Protein AF-A0A1E7JBV7-F1 (afdb_monomer)

Radius of gyration: 14.24 Å; Cα contacts (8 Å, |Δi|>4): 53; chains: 1; bounding box: 44×31×35 Å

Mean predicted aligned error: 5.68 Å

Structure (mmCIF, N/CA/C/O backbone):
data_AF-A0A1E7JBV7-F1
#
_entry.id   AF-A0A1E7JBV7-F1
#
loop_
_atom_site.group_PDB
_atom_site.id
_atom_site.type_symbol
_atom_site.label_atom_id
_atom_site.label_alt_id
_atom_site.label_comp_id
_atom_site.label_asym_id
_atom_site.label_entity_id
_atom_site.label_seq_id
_atom_site.pdbx_PDB_ins_code
_atom_site.Cartn_x
_atom_site.Cartn_y
_atom_site.Cartn_z
_atom_site.occupancy
_atom_site.B_iso_or_equiv
_atom_site.auth_seq_id
_atom_site.auth_comp_id
_atom_site.auth_asym_id
_atom_site.auth_atom_id
_atom_site.pdbx_PDB_model_num
ATOM 1 N N . MET A 1 1 ? -1.246 11.458 16.950 1.00 51.97 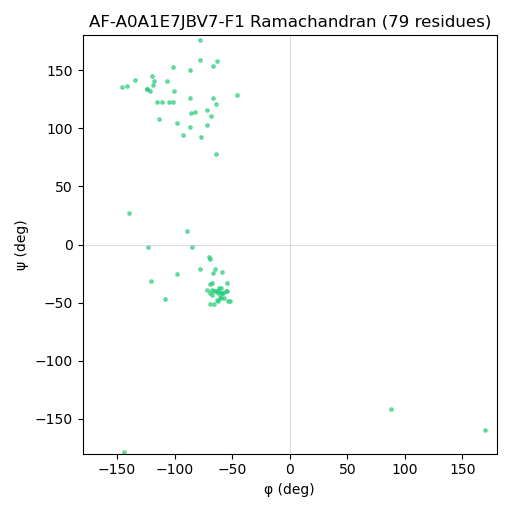1 MET A N 1
ATOM 2 C CA . MET A 1 1 ? -0.916 10.407 15.961 1.00 51.97 1 MET A CA 1
ATOM 3 C C . MET A 1 1 ? -2.182 9.593 15.737 1.00 51.97 1 MET A C 1
ATOM 5 O O . MET A 1 1 ? -2.707 9.084 16.716 1.00 51.97 1 MET A O 1
ATOM 9 N N . ASN A 1 2 ? -2.739 9.566 14.521 1.00 74.69 2 ASN A N 1
ATOM 10 C CA . ASN A 1 2 ? -3.999 8.860 14.258 1.00 74.69 2 ASN A CA 1
ATOM 11 C C . ASN A 1 2 ? -3.741 7.336 14.309 1.00 74.69 2 ASN A C 1
ATOM 13 O O . ASN A 1 2 ? -2.940 6.804 13.531 1.00 74.69 2 ASN A O 1
ATOM 17 N N . VAL A 1 3 ? -4.358 6.662 15.284 1.00 84.12 3 VAL A N 1
ATOM 18 C CA . VAL A 1 3 ? -4.169 5.229 15.568 1.00 84.12 3 VAL A CA 1
ATOM 19 C C . VAL A 1 3 ? -4.605 4.378 14.375 1.00 84.12 3 VAL A C 1
ATOM 21 O O . VAL A 1 3 ? -3.889 3.450 13.997 1.00 84.12 3 VAL A O 1
ATOM 24 N N . LEU A 1 4 ? -5.711 4.749 13.727 1.00 90.69 4 LEU A N 1
ATOM 25 C CA . LEU A 1 4 ? -6.275 4.041 12.582 1.00 90.69 4 LEU A CA 1
ATOM 26 C C . LEU A 1 4 ? -5.343 4.097 11.372 1.00 90.69 4 LEU A C 1
ATOM 28 O O . LEU A 1 4 ? -4.917 3.062 10.858 1.00 90.69 4 LEU A O 1
ATOM 32 N N . ARG A 1 5 ? -4.888 5.300 11.010 1.00 90.88 5 ARG A N 1
ATOM 33 C CA . ARG A 1 5 ? -3.888 5.482 9.951 1.00 90.88 5 ARG A CA 1
ATOM 34 C C . ARG A 1 5 ? -2.631 4.650 10.198 1.00 90.88 5 ARG A C 1
ATOM 36 O O . ARG A 1 5 ? -2.064 4.096 9.262 1.00 90.88 5 ARG A O 1
ATOM 43 N N . THR A 1 6 ? -2.178 4.576 11.449 1.00 93.62 6 THR A N 1
ATOM 44 C CA . THR A 1 6 ? -0.993 3.793 11.833 1.00 93.62 6 THR A CA 1
ATOM 45 C C . THR A 1 6 ? -1.237 2.289 11.687 1.00 93.62 6 THR A C 1
ATOM 47 O O . THR A 1 6 ? -0.313 1.555 11.340 1.00 93.62 6 THR A O 1
ATOM 50 N N . LYS A 1 7 ? -2.468 1.823 11.912 1.00 95.19 7 LYS A N 1
ATOM 51 C CA . LYS A 1 7 ? -2.867 0.430 11.692 1.00 95.19 7 LYS A CA 1
ATOM 52 C C . LYS A 1 7 ? -2.889 0.093 10.197 1.00 95.19 7 LYS A C 1
ATOM 54 O O . LYS A 1 7 ? -2.176 -0.821 9.802 1.00 95.19 7 LYS A O 1
ATOM 59 N N . ILE A 1 8 ? -3.571 0.898 9.374 1.00 96.00 8 ILE A N 1
ATOM 60 C CA . ILE A 1 8 ? -3.600 0.762 7.900 1.00 96.00 8 ILE A CA 1
ATOM 61 C C . ILE A 1 8 ? -2.176 0.729 7.338 1.00 96.00 8 ILE A C 1
ATOM 63 O O . ILE A 1 8 ? -1.795 -0.158 6.582 1.00 96.00 8 ILE A O 1
ATOM 67 N N . ALA A 1 9 ? -1.364 1.686 7.777 1.00 95.75 9 ALA A N 1
ATOM 68 C CA . ALA A 1 9 ? 0.043 1.803 7.450 1.00 95.75 9 ALA A CA 1
ATOM 69 C C . ALA A 1 9 ? 0.851 0.526 7.691 1.00 95.75 9 ALA A C 1
ATOM 71 O O . ALA A 1 9 ? 1.641 0.147 6.834 1.00 95.75 9 ALA A O 1
ATOM 72 N N . LYS A 1 10 ? 0.700 -0.082 8.872 1.00 96.25 10 LYS A N 1
ATOM 73 C CA . LYS A 1 10 ? 1.396 -1.321 9.229 1.00 96.25 10 LYS A CA 1
ATOM 74 C C . LYS A 1 10 ? 0.895 -2.482 8.380 1.00 96.25 10 LYS A C 1
ATOM 76 O O . LYS A 1 10 ? 1.706 -3.220 7.849 1.00 96.25 10 LYS A O 1
ATOM 81 N N . THR A 1 11 ? -0.419 -2.577 8.184 1.00 96.94 11 THR A N 1
ATOM 82 C CA . THR A 1 11 ? -1.013 -3.604 7.327 1.00 96.94 11 THR A CA 1
ATOM 83 C C . THR A 1 11 ? -0.500 -3.523 5.894 1.00 96.94 11 THR A C 1
ATOM 85 O O . THR A 1 11 ? -0.193 -4.559 5.333 1.00 96.94 11 THR A O 1
ATOM 88 N N . LEU A 1 12 ? -0.359 -2.331 5.307 1.00 96.81 12 LEU A N 1
ATOM 89 C CA . LEU A 1 12 ? 0.173 -2.179 3.946 1.00 96.81 12 LEU A CA 1
ATOM 90 C C . LEU A 1 12 ? 1.670 -2.517 3.852 1.00 96.81 12 LEU A C 1
ATOM 92 O O . LEU A 1 12 ? 2.095 -3.076 2.847 1.00 96.81 12 LEU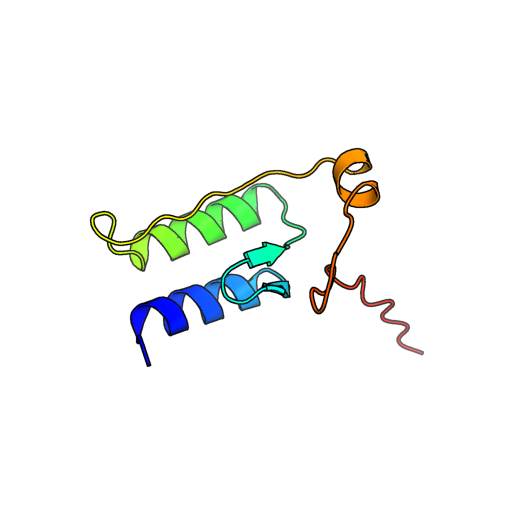 A O 1
ATOM 96 N N . LEU A 1 13 ? 2.451 -2.234 4.901 1.00 95.75 13 LEU A N 1
ATOM 97 C CA . LEU A 1 13 ? 3.876 -2.591 4.962 1.00 95.75 13 LEU A CA 1
ATOM 98 C C . LEU A 1 13 ? 4.119 -4.107 5.008 1.00 95.75 13 LEU A C 1
ATOM 100 O O . LEU A 1 13 ? 5.168 -4.558 4.567 1.00 95.75 13 LEU A O 1
ATOM 104 N N . ASP A 1 14 ? 3.156 -4.905 5.479 1.00 95.62 14 ASP A N 1
ATOM 105 C CA . ASP A 1 14 ? 3.260 -6.372 5.429 1.00 95.62 14 ASP A CA 1
ATOM 106 C C . ASP A 1 14 ? 3.159 -6.929 3.991 1.00 95.62 14 ASP A C 1
ATOM 108 O O . ASP A 1 14 ? 3.397 -8.116 3.771 1.00 95.62 14 ASP A O 1
ATOM 112 N N . PHE A 1 15 ? 2.752 -6.103 3.019 1.00 95.44 15 PHE A N 1
ATOM 113 C CA . PHE A 1 15 ? 2.495 -6.501 1.630 1.00 95.44 15 PHE A CA 1
ATOM 114 C C . PHE A 1 15 ? 3.326 -5.705 0.612 1.00 95.44 15 PHE A C 1
ATOM 116 O O . PHE A 1 15 ? 3.222 -5.959 -0.585 1.00 95.44 15 PHE A O 1
ATOM 123 N N . GLY A 1 16 ? 4.133 -4.732 1.032 1.00 93.12 16 GLY A N 1
ATOM 124 C CA . GLY A 1 16 ? 4.973 -3.960 0.121 1.00 93.12 16 GLY A CA 1
ATOM 125 C C . GLY A 1 16 ? 5.622 -2.749 0.771 1.00 93.12 16 GLY A C 1
ATOM 126 O O . GLY A 1 16 ? 5.736 -2.653 1.992 1.00 93.12 16 GLY A O 1
ATOM 127 N N . ASP A 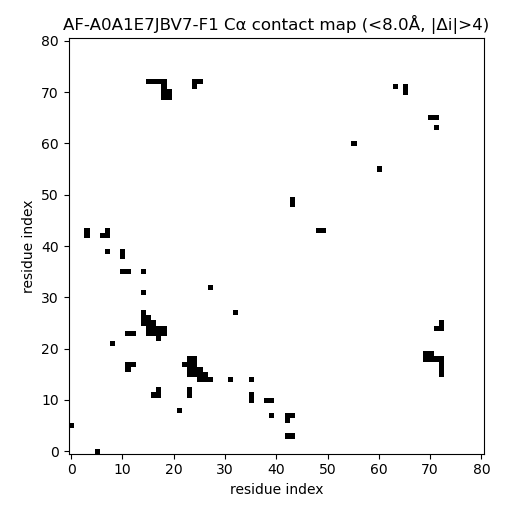1 17 ? 6.026 -1.800 -0.064 1.00 92.88 17 ASP A N 1
ATOM 128 C CA . ASP A 1 17 ? 6.854 -0.675 0.332 1.00 92.88 17 ASP A CA 1
ATOM 129 C C . ASP A 1 17 ? 6.074 0.628 0.393 1.00 92.88 17 ASP A C 1
ATOM 131 O O . ASP A 1 17 ? 5.245 0.953 -0.458 1.00 92.88 17 ASP A O 1
ATOM 135 N N . ARG A 1 18 ? 6.388 1.441 1.401 1.00 93.38 18 ARG A N 1
ATOM 136 C CA . ARG A 1 18 ? 5.867 2.802 1.488 1.00 93.38 18 ARG A CA 1
ATOM 137 C C . ARG A 1 18 ? 6.703 3.748 0.624 1.00 93.38 18 ARG A C 1
ATOM 139 O O . ARG A 1 18 ? 7.831 4.082 0.985 1.00 93.38 18 ARG A O 1
ATOM 146 N N . VAL A 1 19 ? 6.089 4.281 -0.428 1.00 92.62 19 VAL A N 1
ATOM 147 C CA . VAL A 1 19 ? 6.724 5.204 -1.385 1.00 92.62 19 VAL A CA 1
ATOM 148 C C . VAL A 1 19 ? 6.431 6.682 -1.104 1.00 92.62 19 VAL A C 1
ATOM 150 O O . VAL A 1 19 ? 7.244 7.552 -1.421 1.00 92.62 19 VAL A O 1
ATOM 153 N N . GLN A 1 20 ? 5.311 6.984 -0.434 1.00 92.50 20 GLN A N 1
ATOM 154 C CA . GLN A 1 20 ? 4.985 8.314 0.105 1.00 92.50 20 GLN A CA 1
ATOM 155 C C . GLN A 1 20 ? 4.241 8.204 1.445 1.00 92.50 20 GLN A C 1
ATOM 157 O O . GLN A 1 20 ? 3.989 7.119 1.955 1.00 92.50 20 GLN A O 1
ATOM 162 N N . TYR A 1 21 ? 3.844 9.334 2.038 1.00 91.75 21 TYR A N 1
ATOM 163 C CA . TYR A 1 21 ? 3.220 9.364 3.367 1.00 91.75 21 TYR A CA 1
ATOM 164 C C . TYR A 1 21 ? 1.974 8.458 3.506 1.00 91.75 21 TYR A C 1
ATOM 166 O O . TYR A 1 21 ? 1.733 7.903 4.583 1.00 91.75 21 TYR A O 1
ATOM 174 N N . SER A 1 22 ? 1.193 8.301 2.436 1.00 93.56 22 SER A N 1
ATOM 175 C CA . SER A 1 22 ? 0.009 7.429 2.354 1.00 93.56 22 SER A CA 1
ATOM 176 C C . SER A 1 22 ? -0.087 6.691 1.013 1.00 93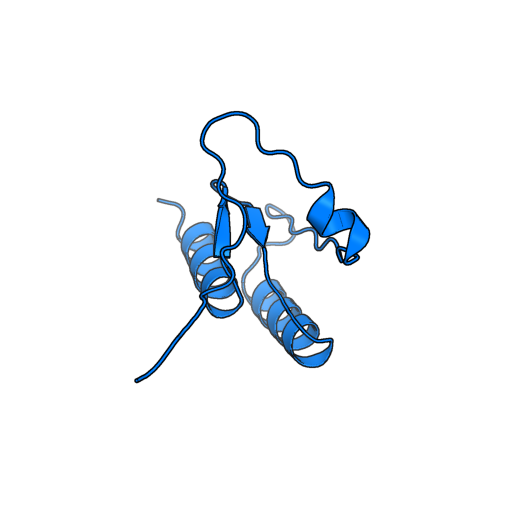.56 22 SER A C 1
ATOM 178 O O . SER A 1 22 ? -1.187 6.372 0.575 1.00 93.56 22 SER A O 1
ATOM 180 N N . VAL A 1 23 ? 1.049 6.447 0.352 1.00 94.94 23 VAL A N 1
ATOM 181 C CA . VAL A 1 23 ? 1.108 5.694 -0.912 1.00 94.94 23 VAL A CA 1
ATOM 182 C C . VAL A 1 23 ? 2.071 4.532 -0.738 1.00 94.94 23 VAL A C 1
ATOM 184 O O . VAL A 1 23 ? 3.154 4.703 -0.168 1.00 94.94 23 VAL A O 1
ATOM 187 N N . PHE A 1 24 ? 1.636 3.362 -1.193 1.00 95.69 24 PHE A N 1
ATOM 188 C CA . PHE A 1 24 ? 2.330 2.094 -1.042 1.00 95.69 24 PHE A CA 1
ATOM 189 C C . PHE A 1 24 ? 2.319 1.359 -2.379 1.00 95.69 24 PHE A C 1
ATOM 191 O O . PHE A 1 24 ? 1.317 1.408 -3.095 1.00 95.69 24 PHE A O 1
ATOM 198 N N . GLU A 1 25 ? 3.423 0.695 -2.690 1.00 95.00 25 GLU A N 1
ATOM 199 C CA . GLU A 1 25 ? 3.604 -0.124 -3.886 1.00 95.00 25 GLU A CA 1
ATOM 200 C C . GLU A 1 25 ? 3.881 -1.567 -3.467 1.00 95.00 25 GLU A C 1
ATOM 202 O O . GLU A 1 25 ? 4.622 -1.819 -2.517 1.00 95.00 25 GLU A O 1
ATOM 207 N N . SER A 1 26 ? 3.260 -2.518 -4.162 1.00 93.62 26 SER A N 1
ATOM 208 C CA . SER A 1 26 ? 3.307 -3.934 -3.803 1.00 93.62 26 SER A CA 1
ATOM 209 C C . SER A 1 26 ? 3.288 -4.806 -5.054 1.00 93.62 26 SER A C 1
ATOM 211 O O . SER A 1 26 ? 2.454 -4.605 -5.939 1.00 93.62 26 SER A O 1
ATOM 213 N N . LYS A 1 27 ? 4.144 -5.833 -5.096 1.00 92.62 27 LYS A N 1
ATOM 214 C CA . LYS A 1 27 ? 4.090 -6.906 -6.101 1.00 92.62 27 LYS A CA 1
ATOM 215 C C . LYS A 1 27 ? 3.255 -8.059 -5.547 1.00 92.62 27 LYS A C 1
ATOM 217 O O . LYS A 1 27 ? 3.762 -8.893 -4.803 1.00 92.62 27 LYS A O 1
ATOM 222 N N . LEU A 1 28 ? 1.963 -8.073 -5.869 1.00 94.44 28 LEU A N 1
ATOM 223 C CA . LEU A 1 28 ? 1.005 -9.057 -5.354 1.00 94.44 28 LEU A CA 1
ATOM 224 C C . LEU A 1 28 ? 0.406 -9.881 -6.488 1.00 94.44 28 LEU A C 1
ATOM 226 O O . LEU A 1 28 ? 0.050 -9.346 -7.537 1.00 94.44 28 LEU A O 1
ATOM 230 N N . ASP A 1 29 ? 0.226 -11.175 -6.239 1.00 94.75 29 ASP A N 1
ATOM 231 C CA . ASP A 1 29 ? -0.713 -11.973 -7.017 1.00 94.75 29 ASP A CA 1
ATOM 232 C C . ASP A 1 29 ? -2.163 -11.705 -6.567 1.00 94.75 29 ASP A C 1
ATOM 234 O O . ASP A 1 29 ? -2.430 -10.967 -5.611 1.00 94.75 29 ASP A O 1
ATOM 238 N N . LYS A 1 30 ? -3.123 -12.325 -7.261 1.00 94.75 30 LYS A N 1
ATOM 239 C CA . LYS A 1 30 ? -4.551 -12.164 -6.963 1.00 94.75 30 LYS A CA 1
ATOM 240 C C . LYS A 1 30 ? -4.901 -12.568 -5.525 1.00 94.75 30 LYS A C 1
ATOM 242 O O . LYS A 1 30 ? -5.656 -11.862 -4.868 1.00 94.75 30 LYS A O 1
ATOM 247 N N . ASN A 1 31 ? -4.341 -13.669 -5.026 1.00 97.25 31 ASN A N 1
ATOM 248 C CA . ASN A 1 31 ? -4.680 -14.198 -3.705 1.00 97.25 31 ASN A CA 1
ATOM 249 C C 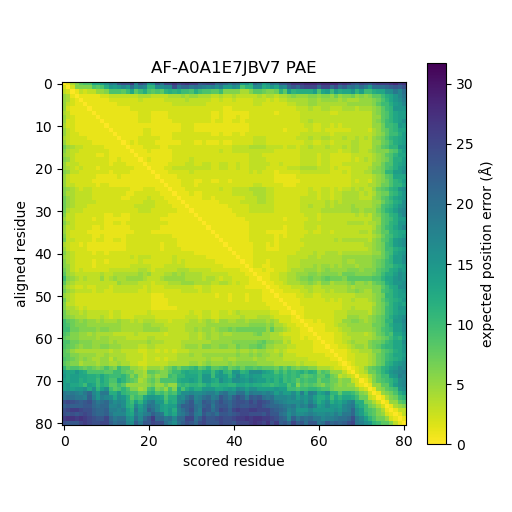. ASN A 1 31 ? -4.170 -13.279 -2.587 1.00 97.25 31 ASN A C 1
ATOM 251 O O . ASN A 1 31 ? -4.870 -13.037 -1.602 1.00 97.25 31 ASN A O 1
ATOM 255 N N . LEU A 1 32 ? -2.951 -12.755 -2.733 1.00 97.06 32 LEU A N 1
ATOM 256 C CA . LEU A 1 32 ? -2.376 -11.799 -1.794 1.00 97.06 32 LEU A CA 1
ATOM 257 C C . LEU A 1 32 ? -3.116 -10.463 -1.825 1.00 97.06 32 LEU A C 1
ATOM 259 O O . LEU A 1 32 ? -3.349 -9.885 -0.762 1.00 97.06 32 LEU A O 1
ATOM 263 N N . LEU A 1 33 ? -3.526 -10.002 -3.010 1.00 97.06 33 LEU A N 1
ATOM 264 C CA . LEU A 1 33 ? -4.348 -8.804 -3.146 1.00 97.06 33 LEU A CA 1
ATOM 265 C C . LEU A 1 33 ? -5.705 -8.973 -2.450 1.00 97.06 33 LEU A C 1
ATOM 267 O O . LEU A 1 33 ? -6.078 -8.123 -1.643 1.00 97.06 33 LEU A O 1
ATOM 271 N N . ASP A 1 34 ? -6.410 -10.078 -2.699 1.00 97.62 34 ASP A N 1
ATOM 272 C CA . ASP A 1 34 ? -7.709 -10.355 -2.076 1.00 97.62 34 ASP A CA 1
ATOM 273 C C . ASP A 1 34 ? -7.576 -10.399 -0.540 1.00 97.62 34 ASP A C 1
ATOM 275 O O . ASP A 1 34 ? -8.366 -9.793 0.188 1.00 97.62 34 ASP A O 1
ATOM 279 N N . LYS A 1 35 ? -6.506 -11.023 -0.026 1.00 97.94 35 LYS A N 1
ATOM 280 C CA . LYS A 1 35 ? -6.189 -11.044 1.411 1.00 97.94 35 LYS A CA 1
ATOM 281 C C . LYS A 1 35 ? -5.911 -9.650 1.980 1.00 97.94 35 LYS A C 1
ATOM 283 O O . LYS A 1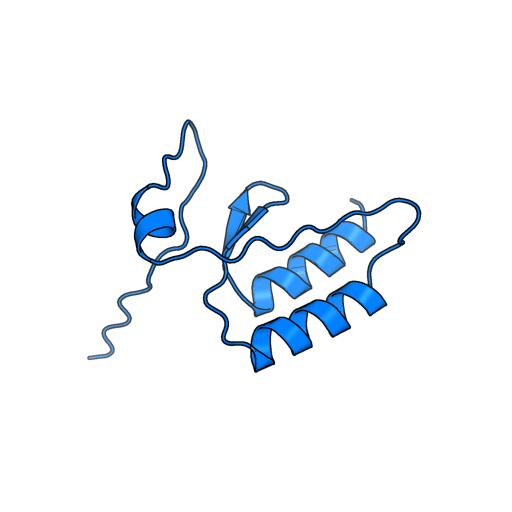 35 ? -6.339 -9.359 3.098 1.00 97.94 35 LYS A O 1
ATOM 288 N N . LEU A 1 36 ? -5.172 -8.808 1.258 1.00 97.75 36 LEU A N 1
ATOM 289 C CA . LEU A 1 36 ? -4.897 -7.433 1.673 1.00 97.75 36 LEU A CA 1
ATOM 290 C C . LEU A 1 36 ? -6.194 -6.622 1.753 1.00 97.75 36 LEU A C 1
ATOM 292 O O . LEU A 1 36 ? -6.437 -5.963 2.761 1.00 97.75 36 LEU A O 1
ATOM 296 N N . VAL A 1 37 ? -7.042 -6.703 0.726 1.00 97.06 37 VAL A N 1
ATOM 297 C CA . VAL A 1 37 ? -8.314 -5.970 0.672 1.00 97.06 37 VAL A CA 1
ATOM 298 C C . VAL A 1 37 ? -9.223 -6.361 1.836 1.00 97.06 37 VAL A C 1
ATOM 300 O O . VAL A 1 37 ? -9.726 -5.473 2.522 1.00 97.06 37 VAL A O 1
ATOM 303 N N . LEU A 1 38 ? -9.364 -7.659 2.129 1.00 97.50 38 LEU A N 1
ATOM 304 C CA . LEU A 1 38 ? -10.151 -8.127 3.277 1.00 97.50 38 LEU A CA 1
ATOM 305 C C . LEU A 1 38 ? -9.646 -7.536 4.601 1.00 97.50 38 LEU A C 1
ATOM 307 O O . LEU A 1 38 ? -10.436 -7.008 5.378 1.00 97.50 38 LEU A O 1
ATOM 311 N N . LYS A 1 39 ? -8.326 -7.542 4.829 1.00 97.12 39 LYS A N 1
ATOM 312 C CA . LYS A 1 39 ? -7.733 -6.933 6.031 1.00 97.12 39 LYS A CA 1
ATOM 313 C C . LYS A 1 39 ? -7.995 -5.431 6.123 1.00 97.12 39 LYS A C 1
ATOM 315 O O . LYS A 1 39 ? -8.154 -4.916 7.223 1.00 97.12 39 LYS A O 1
ATOM 320 N N . LEU A 1 40 ? -7.973 -4.714 5.000 1.00 96.81 40 LEU A N 1
ATOM 321 C CA . LEU A 1 40 ? -8.186 -3.267 4.988 1.00 96.81 40 LEU A CA 1
ATOM 322 C C . LEU A 1 40 ? -9.645 -2.906 5.280 1.00 96.81 40 LEU A C 1
ATOM 324 O O . LEU A 1 40 ? -9.872 -1.972 6.043 1.00 96.81 40 LEU A O 1
ATOM 328 N N . ILE A 1 41 ? -10.606 -3.668 4.749 1.00 96.06 41 ILE A N 1
ATOM 329 C CA . ILE A 1 41 ? -12.044 -3.479 5.014 1.00 96.06 41 ILE A CA 1
ATOM 330 C C . ILE A 1 41 ? -12.355 -3.609 6.513 1.00 96.06 41 ILE A C 1
ATOM 332 O O . ILE A 1 41 ? -13.137 -2.836 7.045 1.00 96.06 41 ILE A O 1
ATOM 336 N N . GLU A 1 42 ? -11.693 -4.524 7.227 1.00 95.81 42 GLU A N 1
ATOM 337 C CA . GLU A 1 42 ? -11.854 -4.674 8.685 1.00 95.81 42 GLU A CA 1
ATOM 338 C C . GLU A 1 42 ? -11.253 -3.518 9.508 1.00 95.81 42 GLU A C 1
ATOM 340 O O . GLU A 1 42 ? -11.411 -3.467 10.732 1.00 95.81 42 GLU A O 1
ATOM 345 N N . ILE A 1 43 ? -10.475 -2.637 8.876 1.00 95.19 43 ILE A N 1
ATOM 346 C CA . ILE A 1 43 ? -9.722 -1.585 9.558 1.00 95.19 43 ILE A CA 1
ATOM 347 C C . ILE A 1 43 ? -10.326 -0.210 9.295 1.00 95.19 43 ILE A C 1
ATOM 349 O O . ILE A 1 43 ? -10.433 0.551 10.251 1.00 95.19 43 ILE A O 1
ATOM 353 N N . ILE A 1 44 ? -10.644 0.116 8.041 1.00 95.06 44 ILE A N 1
ATOM 354 C CA . ILE A 1 44 ? -11.065 1.463 7.632 1.00 95.06 44 ILE A CA 1
ATOM 355 C C . ILE A 1 44 ? -12.413 1.873 8.233 1.00 95.06 44 ILE A C 1
ATOM 357 O O . ILE A 1 44 ? -13.274 1.035 8.485 1.00 95.06 44 ILE A O 1
ATOM 361 N N . GLU A 1 45 ? -12.611 3.180 8.385 1.00 94.38 45 GLU A N 1
ATOM 362 C CA . GLU A 1 45 ? -13.932 3.772 8.597 1.00 94.38 45 GLU A CA 1
ATOM 363 C C . GLU A 1 45 ? -14.446 4.299 7.252 1.00 94.38 45 GLU A C 1
ATOM 365 O O . GLU A 1 45 ? -13.972 5.322 6.768 1.00 94.38 45 GLU A O 1
ATOM 370 N N . GLU A 1 46 ? -15.397 3.611 6.613 1.00 90.12 46 GLU A N 1
ATOM 371 C CA . GLU A 1 46 ? -15.832 3.920 5.235 1.00 90.12 46 GLU A CA 1
ATOM 372 C C . GLU A 1 46 ? -16.380 5.346 5.058 1.00 90.12 46 GLU A C 1
ATOM 374 O O . GLU A 1 46 ? -16.369 5.887 3.950 1.00 90.12 46 GLU A O 1
ATOM 379 N N . SER A 1 47 ? -16.861 5.961 6.141 1.00 93.25 47 SER A N 1
ATOM 380 C CA . SER A 1 47 ? -17.384 7.327 6.125 1.00 93.25 47 SER A CA 1
ATOM 381 C C . SER A 1 47 ? -16.294 8.410 6.123 1.00 93.25 47 SER A C 1
ATOM 383 O O . SER A 1 47 ? -16.559 9.535 5.692 1.00 93.25 47 SER A O 1
ATOM 385 N N . GLU A 1 48 ? -15.071 8.081 6.551 1.00 92.75 48 GLU A N 1
ATOM 386 C CA . GLU A 1 48 ? -13.959 9.031 6.709 1.00 92.75 48 GLU A CA 1
ATOM 387 C C . GLU A 1 48 ? -12.726 8.679 5.861 1.00 92.75 48 GLU A C 1
ATOM 389 O O . GLU A 1 48 ? -11.997 9.570 5.412 1.00 92.75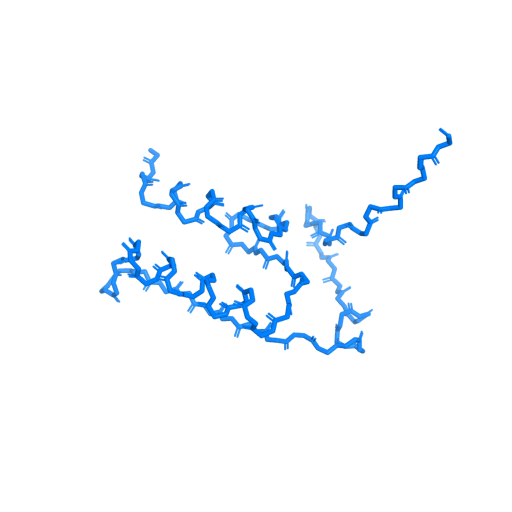 48 GLU A O 1
ATOM 394 N N . ASP A 1 49 ? -12.491 7.391 5.617 1.00 93.38 49 ASP A N 1
ATOM 395 C CA . ASP A 1 49 ? -11.325 6.871 4.918 1.00 93.38 49 ASP A CA 1
ATOM 396 C C . ASP A 1 49 ? -11.637 6.513 3.463 1.00 93.38 49 ASP A C 1
ATOM 398 O O . ASP A 1 49 ? -12.736 6.110 3.089 1.00 93.38 49 ASP A O 1
ATOM 402 N N . SER A 1 50 ? -10.611 6.581 2.612 1.00 94.06 50 SER A N 1
ATOM 403 C CA . SER A 1 50 ? -10.687 6.008 1.270 1.00 94.06 50 SER A CA 1
ATOM 404 C C . SER A 1 50 ? -9.372 5.350 0.880 1.00 94.06 50 SER A C 1
ATOM 406 O O . SER A 1 50 ? -8.288 5.898 1.092 1.00 94.06 50 SER A O 1
ATOM 408 N N . ILE A 1 51 ? -9.474 4.164 0.284 1.00 94.88 51 ILE A N 1
ATOM 409 C CA . ILE A 1 51 ? -8.344 3.429 -0.281 1.00 94.88 51 ILE A CA 1
ATOM 410 C C . ILE A 1 51 ? -8.653 3.151 -1.747 1.00 94.88 51 ILE A C 1
ATOM 412 O O . ILE A 1 51 ? -9.751 2.730 -2.104 1.00 94.88 51 ILE A O 1
ATOM 416 N N . ARG A 1 52 ? -7.669 3.401 -2.609 1.00 95.94 52 ARG A N 1
ATOM 417 C CA . ARG A 1 52 ? -7.730 3.095 -4.038 1.00 95.94 52 ARG A CA 1
ATOM 418 C C . ARG A 1 52 ? -6.584 2.164 -4.384 1.00 95.94 52 ARG A C 1
ATOM 420 O O . ARG A 1 52 ? -5.447 2.427 -4.004 1.00 95.94 52 ARG A O 1
ATOM 427 N N . VAL A 1 53 ? -6.898 1.099 -5.112 1.00 95.56 53 VAL A N 1
ATOM 428 C CA . VAL A 1 53 ? -5.917 0.128 -5.592 1.00 95.56 53 VAL A CA 1
ATOM 429 C C . VAL A 1 53 ? -5.812 0.266 -7.102 1.00 95.56 53 VAL A C 1
ATOM 431 O O . VAL A 1 53 ? -6.810 0.135 -7.810 1.00 95.56 53 VAL A O 1
ATOM 434 N N . TYR A 1 54 ? -4.602 0.530 -7.585 1.00 94.44 54 TYR A N 1
ATOM 435 C CA . TYR A 1 54 ? -4.306 0.657 -9.005 1.00 94.44 54 TYR A CA 1
ATOM 436 C C . TYR A 1 54 ? -3.392 -0.495 -9.424 1.00 94.44 54 TYR A C 1
ATOM 438 O O . TYR A 1 54 ? -2.225 -0.498 -9.034 1.00 94.44 54 TYR A O 1
ATOM 446 N N . PRO A 1 55 ? -3.885 -1.483 -10.190 1.00 92.94 55 PRO A N 1
ATOM 447 C CA . PRO A 1 55 ? -3.005 -2.480 -10.776 1.00 92.94 55 PRO A CA 1
ATOM 448 C C . PRO A 1 55 ? -2.106 -1.801 -11.812 1.00 92.94 55 PRO A C 1
ATOM 450 O O . PRO A 1 55 ? -2.592 -1.133 -12.727 1.00 92.94 55 PRO A O 1
ATOM 453 N N . LEU A 1 56 ? -0.794 -1.972 -11.666 1.00 92.25 56 LEU A N 1
ATOM 454 C CA . LEU A 1 56 ? 0.191 -1.461 -12.611 1.00 92.25 56 LEU A CA 1
ATOM 455 C C . LEU A 1 56 ? 0.654 -2.588 -13.531 1.00 92.25 56 LEU A C 1
ATOM 457 O O . LEU A 1 56 ? 0.981 -3.687 -13.090 1.00 92.25 56 LEU A O 1
ATOM 461 N N . CYS A 1 57 ? 0.663 -2.308 -14.831 1.00 90.06 57 CYS A N 1
ATOM 462 C CA . CYS A 1 57 ? 1.268 -3.187 -15.819 1.00 90.06 57 CYS A CA 1
ATOM 463 C C . CYS A 1 57 ? 2.797 -3.022 -15.819 1.00 90.06 57 CYS A C 1
ATOM 465 O O . CYS A 1 57 ? 3.290 -1.959 -15.451 1.00 90.06 57 CYS A O 1
ATOM 467 N N . ALA A 1 58 ? 3.548 -4.008 -16.321 1.00 86.31 58 ALA A N 1
ATOM 468 C CA . ALA A 1 58 ? 5.015 -3.922 -16.383 1.00 86.31 58 ALA A CA 1
ATOM 469 C C . ALA A 1 58 ? 5.512 -2.671 -17.139 1.00 86.31 58 ALA A C 1
ATOM 471 O O . ALA A 1 58 ? 6.431 -1.990 -16.703 1.00 86.31 58 ALA A O 1
ATOM 472 N N . VAL A 1 59 ? 4.857 -2.302 -18.246 1.00 89.31 59 VAL A N 1
ATOM 473 C CA . VAL A 1 59 ? 5.193 -1.071 -18.990 1.00 89.31 59 VAL A CA 1
ATOM 474 C C . VAL A 1 59 ? 4.890 0.182 -18.159 1.00 89.31 59 VAL A C 1
ATOM 476 O O . VAL A 1 59 ? 5.665 1.134 -18.149 1.00 89.31 59 VAL A O 1
ATOM 479 N N . CYS A 1 60 ? 3.777 0.170 -17.431 1.00 89.56 60 CYS A N 1
ATOM 480 C CA . CYS A 1 60 ? 3.321 1.261 -16.583 1.00 89.56 60 CYS A CA 1
ATOM 481 C C . CYS A 1 60 ? 4.313 1.516 -15.434 1.00 89.56 60 CYS A C 1
ATOM 483 O O . CYS A 1 60 ? 4.602 2.668 -15.128 1.00 89.56 60 CYS A O 1
ATOM 485 N N . GLU A 1 61 ? 4.863 0.445 -14.851 1.00 87.56 61 GLU A N 1
ATOM 486 C CA . GLU A 1 61 ? 5.902 0.486 -13.812 1.00 87.56 61 GLU A CA 1
ATOM 487 C C . GLU A 1 61 ? 7.179 1.168 -14.327 1.00 87.56 61 GLU A C 1
ATOM 489 O O . GLU A 1 61 ? 7.691 2.082 -13.686 1.00 87.56 61 GLU A O 1
ATOM 494 N N . THR A 1 62 ? 7.642 0.829 -15.538 1.00 86.56 62 THR A N 1
ATOM 495 C CA . THR A 1 62 ? 8.837 1.471 -16.128 1.00 86.56 62 THR A CA 1
ATOM 496 C C . THR A 1 62 ? 8.662 2.964 -16.420 1.00 86.56 62 THR A C 1
ATOM 498 O O . THR A 1 62 ? 9.644 3.693 -16.534 1.00 86.56 62 THR A O 1
ATOM 501 N N . GLY A 1 63 ? 7.417 3.430 -16.541 1.00 89.38 63 GLY A N 1
ATOM 502 C CA . GLY A 1 63 ? 7.086 4.834 -16.777 1.00 89.38 63 GLY A CA 1
ATOM 503 C C . GLY A 1 63 ? 7.009 5.688 -15.508 1.00 89.38 63 GLY A C 1
ATOM 504 O O . GLY A 1 63 ? 6.750 6.890 -15.612 1.00 89.38 63 GLY A O 1
ATOM 505 N N . ILE A 1 64 ? 7.198 5.107 -14.317 1.00 89.69 64 ILE A N 1
ATOM 506 C CA . ILE A 1 64 ? 7.108 5.844 -13.053 1.00 89.69 64 ILE A CA 1
ATOM 507 C C . ILE A 1 64 ? 8.216 6.900 -12.992 1.00 89.69 64 ILE A C 1
ATOM 509 O O . ILE A 1 64 ? 9.407 6.603 -13.035 1.00 89.69 64 ILE A O 1
ATOM 513 N N . SER A 1 65 ? 7.807 8.161 -12.857 1.00 89.94 65 SER A N 1
ATOM 514 C CA . SER A 1 65 ? 8.705 9.298 -12.663 1.00 89.94 65 SER A CA 1
ATOM 515 C C . SER A 1 65 ? 8.468 9.909 -11.292 1.00 89.94 65 SER A C 1
ATOM 517 O O . SER A 1 65 ? 7.362 10.348 -10.978 1.00 89.94 65 SER A O 1
ATOM 519 N N . VAL A 1 66 ? 9.520 9.971 -10.480 1.00 89.12 66 VAL A N 1
ATOM 520 C CA . VAL A 1 66 ? 9.459 10.563 -9.145 1.00 89.12 66 VAL A CA 1
ATOM 521 C C . VAL A 1 66 ? 10.045 11.967 -9.171 1.00 89.12 66 VAL A C 1
ATOM 523 O O . VAL A 1 66 ? 11.209 12.164 -9.511 1.00 89.12 66 VAL A O 1
ATOM 526 N N . LEU A 1 67 ? 9.242 12.948 -8.762 1.00 89.62 67 LEU A N 1
ATOM 527 C CA . LEU A 1 67 ? 9.677 14.330 -8.579 1.00 89.62 67 LEU A CA 1
ATOM 528 C C . LEU A 1 67 ? 9.812 14.624 -7.076 1.00 89.62 67 LEU A C 1
ATOM 530 O O . LEU A 1 67 ? 8.853 14.476 -6.319 1.00 89.62 67 LEU A O 1
ATOM 534 N N . GLY A 1 68 ? 10.997 15.048 -6.629 1.00 86.69 68 GLY A N 1
ATOM 535 C CA . GLY A 1 68 ? 11.275 15.328 -5.214 1.00 86.69 68 GLY A CA 1
ATOM 536 C C . GLY A 1 68 ? 11.756 14.102 -4.426 1.00 86.69 68 GLY A C 1
ATOM 537 O O . GLY A 1 68 ? 12.549 13.317 -4.927 1.00 86.69 68 GLY A O 1
ATOM 538 N N . GLN A 1 69 ? 11.321 13.956 -3.168 1.00 78.38 69 GLN A N 1
ATOM 539 C CA . GLN A 1 69 ? 11.866 12.968 -2.213 1.00 78.38 69 GLN A CA 1
ATOM 540 C C . GLN A 1 69 ? 11.174 11.589 -2.232 1.00 78.38 69 GLN A C 1
ATOM 542 O O . GLN A 1 69 ? 11.367 10.794 -1.310 1.00 78.38 69 GLN A O 1
ATOM 547 N N . GLY A 1 70 ? 10.328 11.305 -3.226 1.00 73.88 70 GLY A N 1
ATOM 548 C CA . GLY A 1 70 ? 9.688 9.992 -3.336 1.00 73.88 70 GLY A CA 1
ATOM 549 C C . GLY A 1 70 ? 10.716 8.878 -3.557 1.00 73.88 70 GLY A C 1
ATOM 550 O O . GLY A 1 70 ? 11.829 9.118 -4.027 1.00 73.88 70 GLY A O 1
ATOM 551 N N . LYS A 1 71 ? 10.344 7.648 -3.219 1.00 75.44 71 LYS A N 1
ATOM 552 C CA . LYS A 1 71 ? 11.126 6.449 -3.545 1.00 75.44 71 LYS A CA 1
ATOM 553 C C . LYS A 1 71 ? 10.258 5.554 -4.413 1.00 75.44 71 LYS A C 1
ATOM 555 O O . LYS A 1 71 ? 9.056 5.532 -4.202 1.00 75.44 71 LYS A O 1
ATOM 560 N N . ILE A 1 72 ? 10.855 4.846 -5.360 1.00 74.44 72 ILE A N 1
ATOM 561 C CA . ILE A 1 72 ? 10.189 3.739 -6.057 1.00 74.44 72 ILE A CA 1
ATOM 562 C C . ILE A 1 72 ? 10.419 2.479 -5.215 1.00 74.44 72 ILE A C 1
ATOM 564 O O . ILE A 1 72 ? 11.439 2.406 -4.513 1.00 74.44 72 ILE A O 1
ATOM 568 N N . MET A 1 73 ? 9.482 1.527 -5.247 1.00 72.38 73 MET A N 1
ATOM 569 C CA . MET A 1 73 ? 9.698 0.191 -4.688 1.00 72.38 73 MET A CA 1
ATOM 570 C C . MET A 1 73 ? 11.066 -0.348 -5.139 1.00 72.38 73 MET A C 1
ATOM 572 O O . MET A 1 73 ? 11.405 -0.303 -6.322 1.00 72.38 73 MET A O 1
ATOM 576 N N . LYS A 1 74 ? 11.891 -0.806 -4.192 1.00 64.00 74 LYS A N 1
ATOM 577 C CA . LYS A 1 74 ? 13.193 -1.391 -4.524 1.00 64.00 74 LYS A CA 1
ATOM 578 C C . LYS A 1 74 ? 12.989 -2.873 -4.802 1.00 64.00 74 LYS A C 1
ATOM 580 O O . LYS A 1 74 ? 12.470 -3.580 -3.947 1.00 64.00 74 LYS A O 1
ATOM 585 N N . GLU A 1 75 ? 13.440 -3.358 -5.954 1.00 57.59 75 GLU A N 1
ATOM 586 C CA . GLU A 1 75 ? 13.742 -4.783 -6.071 1.00 57.59 75 GLU A CA 1
ATOM 587 C C . GLU A 1 75 ? 14.968 -5.046 -5.195 1.00 57.59 75 GLU A C 1
ATOM 589 O O . GLU A 1 75 ? 16.055 -4.526 -5.452 1.00 57.59 75 GLU A O 1
ATOM 594 N N . GLU A 1 76 ? 14.786 -5.762 -4.086 1.00 54.72 76 GLU A N 1
ATOM 595 C CA . GLU A 1 76 ? 15.930 -6.254 -3.331 1.00 54.72 76 GLU A CA 1
ATOM 596 C C . GLU A 1 76 ? 16.579 -7.379 -4.140 1.00 54.72 76 GLU A C 1
ATOM 598 O O . GLU A 1 76 ? 16.095 -8.510 -4.167 1.00 54.72 76 GLU A O 1
ATOM 603 N N . ASP A 1 77 ? 17.696 -7.062 -4.791 1.00 46.94 77 ASP A N 1
ATOM 604 C CA . ASP A 1 77 ? 18.665 -8.044 -5.266 1.00 46.94 77 ASP A CA 1
ATOM 605 C C . ASP A 1 77 ? 19.283 -8.759 -4.048 1.00 46.94 77 ASP A C 1
ATOM 607 O O . ASP A 1 77 ? 20.381 -8.434 -3.587 1.00 46.94 77 ASP A O 1
ATOM 611 N N . ILE A 1 78 ? 18.555 -9.713 -3.461 1.00 55.97 78 ILE A N 1
ATOM 612 C CA . ILE A 1 78 ? 19.082 -10.546 -2.379 1.00 55.97 78 ILE A CA 1
ATOM 613 C C . ILE A 1 78 ? 20.004 -11.602 -2.998 1.00 55.97 78 ILE A C 1
ATOM 615 O O . ILE A 1 78 ? 19.579 -12.695 -3.371 1.00 55.97 78 ILE A O 1
ATOM 619 N N . TYR A 1 79 ? 21.296 -11.289 -3.065 1.00 58.16 79 TY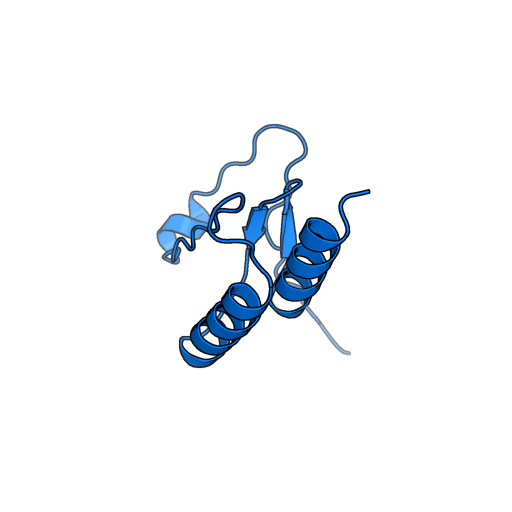R A N 1
ATOM 620 C CA . TYR A 1 79 ? 22.348 -12.284 -3.257 1.00 58.16 79 TYR A CA 1
ATOM 621 C C . TYR A 1 79 ? 22.752 -12.841 -1.889 1.00 58.16 79 TYR A C 1
ATOM 623 O O . TYR A 1 79 ? 23.501 -12.203 -1.148 1.00 58.16 79 TYR A O 1
ATOM 631 N N . ILE A 1 80 ? 22.257 -14.031 -1.540 1.00 57.47 80 ILE A N 1
ATOM 632 C CA . ILE A 1 80 ? 22.838 -14.816 -0.444 1.00 57.47 80 ILE A CA 1
ATOM 633 C C . ILE A 1 80 ? 23.995 -15.625 -1.042 1.00 57.47 80 ILE A C 1
ATOM 635 O O . ILE A 1 80 ? 23.761 -16.477 -1.900 1.00 57.47 80 ILE A O 1
ATOM 639 N N . LEU A 1 81 ? 25.224 -15.305 -0.625 1.00 56.88 81 LEU A N 1
ATOM 640 C CA . LEU A 1 81 ? 26.436 -16.097 -0.881 1.00 56.88 81 LEU A CA 1
ATOM 641 C C . LEU A 1 81 ? 26.516 -17.292 0.074 1.00 56.88 81 LEU A C 1
ATOM 643 O O . LEU A 1 81 ? 26.187 -17.102 1.268 1.00 56.88 81 LEU A O 1
#

Sequence (81 aa):
MNVLRTKIAKTLLDFGDRVQYSVFESKLDKNLLDKLVLKLIEIIEESEDSIRVYPLCAVCETGISVLGQGKIMKEEDIYIL

Solvent-accessible surface area (backbone atoms only — not comparable to full-atom values): 5484 Å² total; per-residue (Å²): 131,65,68,64,62,51,49,55,51,51,60,50,51,78,58,36,39,77,34,49,102,91,41,71,44,60,92,65,57,71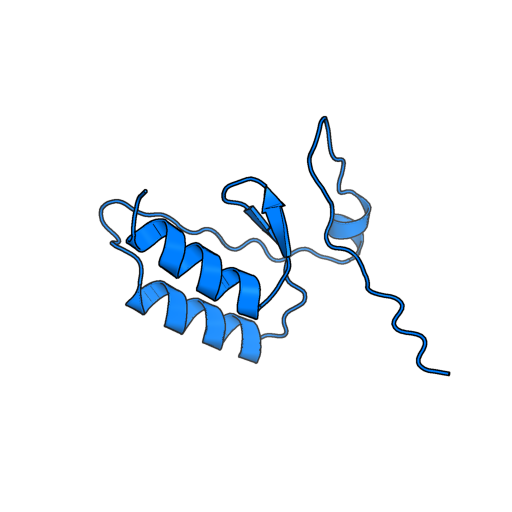,69,58,45,54,53,49,52,56,57,45,64,79,63,59,51,80,92,82,50,87,86,84,88,78,92,74,51,76,70,58,57,74,64,68,78,76,80,80,89,56,51,75,76,75,82,79,84,79,78,84,129

pLDDT: mean 87.96, std 12.74, range [46.94, 97.94]

Nearest PDB structures (foldseek):
  1zpw-assembly1_X  TM=9.212E-01  e=9.707E-04  Thermus thermophilus
  4qr1-assembly1_A  TM=9.378E-01  e=6.343E-03  Streptococcus pyogenes serotype M1
  8d3q-assembly1_F  TM=8.229E-01  e=5.917E-03  Halalkalibacterium halodurans C-125
  5h1p-assembly1_A  TM=8.812E-01  e=8.980E-03  Xanthomonas albilineans GPE PC73
  3oq2-assembly1_B  TM=8.513E-01  e=1.363E-02  Nitratidesulfovibrio vulgaris str. Hildenborough

Secondary structure (DSSP, 8-state):
--HHHHHHHHHHHTTSEEEETTEEE----HHHHHHHHHHHHTT--TTT------PPPHHHHHT----SS--PPP-------

Foldseek 3Di:
DDPLLVQLVVLLVVAADDFDPNDTDGDDDPVVVVVSVVVNVVRDDPVPDDDDDDDADPVRLVPDDDDPDTDRTDDPPDDDD